Protein AF-A0A3Q3W0D0-F1 (afdb_monomer)

Radius of gyration: 17.66 Å; Cα contacts (8 Å, |Δi|>4): 13; chains: 1; bounding box: 40×31×38 Å

Mean predicted aligned error: 10.68 Å

Foldseek 3Di:
DLVVVVVVVVPVPDDDPVCVVVVVVVNVVVLVVVVVVVQVVVVVVVDPGDDPVVSDCVVVVVLVVVLCVVPVDDDPVSSVVSVVVD

pLDDT: mean 77.93, std 20.46, range [37.0, 96.31]

Sequence (86 aa):
TVMMLQLIMCHSHYKHPFFKASVSSVWLVMATTSIGAIQGKMLARGHKFILMSKFTQDCLLNTFSWVRYRKHVPTPIEFNHAAKQH

Solvent-accessible surface area (backbone atoms only — not comparable to full-atom values): 5338 Å² total; per-residue (Å²): 112,76,71,58,53,56,60,59,52,73,73,62,85,70,92,62,76,72,59,58,56,61,50,50,54,53,50,52,52,52,51,51,54,52,51,51,55,53,47,55,55,42,44,76,72,69,45,91,75,79,72,69,80,73,79,53,65,59,69,59,52,49,51,53,49,56,55,30,69,80,36,82,79,62,53,75,68,55,45,52,54,60,62,68,76,111

Structure (mmCIF, N/CA/C/O backbone):
data_AF-A0A3Q3W0D0-F1
#
_entry.id   AF-A0A3Q3W0D0-F1
#
loop_
_atom_site.group_PDB
_atom_site.id
_atom_site.type_symbol
_atom_site.label_atom_id
_atom_site.label_alt_id
_atom_site.label_comp_id
_atom_site.label_asym_id
_atom_site.label_entity_id
_atom_site.label_seq_id
_atom_site.pdbx_PDB_ins_code
_atom_site.Cartn_x
_atom_site.Cartn_y
_atom_site.Cartn_z
_atom_site.occupancy
_atom_site.B_iso_or_equiv
_atom_site.auth_seq_id
_atom_site.auth_comp_id
_atom_site.auth_asym_id
_atom_site.auth_atom_id
_atom_site.pdbx_PDB_model_num
ATOM 1 N N . THR A 1 1 ? 6.736 5.047 8.328 1.00 42.62 1 THR A N 1
ATOM 2 C CA . THR A 1 1 ? 7.382 4.154 9.319 1.00 42.62 1 THR A CA 1
ATOM 3 C C . THR A 1 1 ? 7.220 2.679 8.968 1.00 42.62 1 THR A C 1
ATOM 5 O O . THR A 1 1 ? 8.234 2.031 8.764 1.00 42.62 1 THR A O 1
ATOM 8 N N . VAL A 1 2 ? 5.999 2.155 8.765 1.00 40.53 2 VAL A N 1
ATOM 9 C CA . VAL A 1 2 ? 5.775 0.739 8.365 1.00 40.53 2 VAL A CA 1
ATOM 10 C C . VAL A 1 2 ? 6.383 0.397 6.990 1.00 40.53 2 VAL A C 1
ATOM 12 O O . VAL A 1 2 ? 7.040 -0.626 6.840 1.00 40.53 2 VAL A O 1
ATOM 15 N N . MET A 1 3 ? 6.272 1.302 6.011 1.00 49.88 3 MET A N 1
ATOM 16 C CA . MET A 1 3 ? 6.855 1.117 4.668 1.00 49.88 3 MET A CA 1
ATOM 17 C C . MET A 1 3 ? 8.392 1.191 4.645 1.00 49.88 3 MET A C 1
ATOM 19 O O . MET A 1 3 ? 9.029 0.586 3.789 1.00 49.88 3 MET A O 1
ATOM 23 N N . MET A 1 4 ? 8.999 1.902 5.602 1.00 38.41 4 MET A N 1
ATOM 24 C CA . MET A 1 4 ? 10.457 2.046 5.691 1.00 38.41 4 MET A CA 1
ATOM 25 C C . MET A 1 4 ? 11.106 0.770 6.252 1.00 38.41 4 MET A C 1
ATOM 27 O O . MET A 1 4 ? 12.187 0.387 5.822 1.00 38.41 4 MET A O 1
ATOM 31 N N . LEU A 1 5 ? 10.402 0.051 7.135 1.00 43.66 5 LEU A N 1
ATOM 32 C CA . LEU 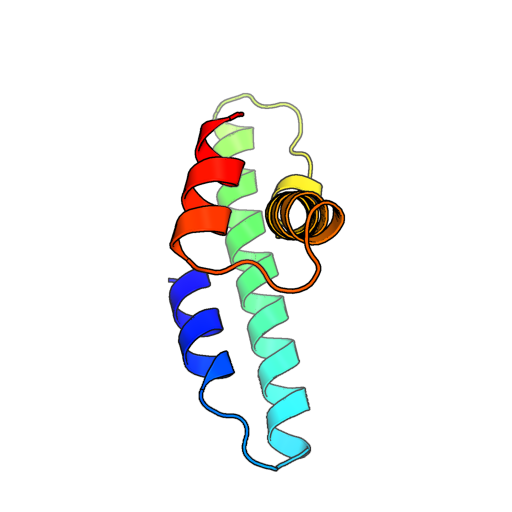A 1 5 ? 10.839 -1.244 7.668 1.00 43.66 5 LEU A CA 1
ATOM 33 C C . LEU A 1 5 ? 10.768 -2.375 6.629 1.00 43.66 5 LEU A C 1
ATOM 35 O O . LEU A 1 5 ? 11.598 -3.281 6.653 1.00 43.66 5 LEU A O 1
ATOM 39 N N . GLN A 1 6 ? 9.818 -2.319 5.690 1.00 51.75 6 GLN A N 1
ATOM 40 C CA . GLN A 1 6 ? 9.681 -3.339 4.644 1.00 51.75 6 GLN A CA 1
ATOM 41 C C . GLN A 1 6 ? 10.833 -3.262 3.621 1.00 51.75 6 GLN A C 1
ATOM 43 O O . GLN A 1 6 ? 11.328 -4.292 3.165 1.00 51.75 6 GLN A O 1
ATOM 48 N N . LEU A 1 7 ? 11.325 -2.048 3.339 1.00 40.09 7 LEU A N 1
ATOM 49 C CA . LEU A 1 7 ? 12.492 -1.794 2.483 1.00 40.09 7 LEU A CA 1
ATOM 50 C C . LEU A 1 7 ? 13.822 -2.212 3.140 1.00 40.09 7 LEU A C 1
ATOM 52 O O . LEU A 1 7 ? 14.679 -2.770 2.460 1.00 40.09 7 LEU A O 1
ATOM 56 N N . ILE A 1 8 ? 13.973 -2.030 4.458 1.00 44.28 8 ILE A N 1
ATOM 57 C CA . ILE A 1 8 ? 15.170 -2.469 5.206 1.00 44.28 8 ILE A CA 1
ATOM 58 C C . ILE A 1 8 ? 15.287 -4.006 5.224 1.00 44.28 8 ILE A C 1
ATOM 60 O O . ILE A 1 8 ? 16.381 -4.557 5.126 1.00 44.28 8 ILE A O 1
ATOM 64 N N . MET A 1 9 ? 14.161 -4.719 5.282 1.00 44.78 9 MET A N 1
ATOM 65 C CA . MET A 1 9 ? 14.141 -6.186 5.339 1.00 44.78 9 MET A CA 1
ATOM 66 C C . MET A 1 9 ? 14.401 -6.867 3.993 1.00 44.78 9 MET A C 1
ATOM 68 O O . MET A 1 9 ? 14.922 -7.980 3.972 1.00 44.78 9 MET A O 1
ATOM 72 N N . CYS A 1 10 ? 14.103 -6.208 2.868 1.00 41.97 10 CYS A N 1
ATOM 73 C CA . CYS A 1 10 ? 14.408 -6.758 1.544 1.00 41.97 10 CYS A CA 1
ATOM 74 C C . CYS A 1 10 ? 15.926 -6.864 1.291 1.00 41.97 10 CYS A C 1
ATOM 76 O O . CYS A 1 10 ? 16.355 -7.645 0.446 1.00 41.97 10 CYS A O 1
ATOM 78 N N . HIS A 1 11 ? 16.739 -6.125 2.055 1.00 38.16 11 HIS A N 1
ATOM 79 C CA . HIS A 1 11 ? 18.198 -6.147 1.950 1.00 38.16 11 HIS A CA 1
ATOM 80 C C . HIS A 1 11 ? 18.875 -7.176 2.876 1.00 38.16 11 HIS A C 1
ATOM 82 O O . HIS A 1 11 ? 20.053 -7.481 2.690 1.00 38.16 11 HIS A O 1
ATOM 88 N N . SER A 1 12 ? 18.143 -7.744 3.843 1.00 37.00 12 SER A N 1
ATOM 89 C CA . SER A 1 12 ? 18.683 -8.647 4.871 1.00 37.00 12 SER A CA 1
ATOM 90 C C . SER A 1 12 ? 18.282 -10.100 4.605 1.00 37.00 12 SER A C 1
ATOM 92 O O . SER A 1 12 ? 17.645 -10.786 5.403 1.00 37.00 12 SER A O 1
ATOM 94 N N . HIS A 1 13 ? 18.629 -10.575 3.412 1.00 43.91 13 HIS A N 1
ATOM 95 C CA . HIS A 1 13 ? 18.363 -11.934 2.955 1.00 43.91 13 HIS A CA 1
ATOM 96 C C . HIS A 1 13 ? 19.454 -12.902 3.449 1.00 43.91 13 HIS A C 1
ATOM 98 O O . HIS A 1 13 ? 20.141 -13.522 2.647 1.00 43.91 13 HIS A O 1
ATOM 104 N N . TYR A 1 14 ? 19.650 -13.045 4.766 1.00 41.94 14 TYR A N 1
ATOM 105 C CA . TYR A 1 14 ? 20.578 -14.048 5.305 1.00 41.94 14 TYR A CA 1
ATOM 106 C C . TYR A 1 14 ? 19.987 -14.844 6.478 1.00 41.94 14 TYR A C 1
ATOM 108 O O . TYR A 1 14 ? 19.928 -14.399 7.616 1.00 41.94 14 TYR A O 1
ATOM 116 N N . LYS A 1 15 ? 19.566 -16.068 6.123 1.00 46.34 15 LYS A N 1
ATOM 117 C CA . LYS A 1 15 ? 19.751 -17.330 6.859 1.00 46.34 15 LYS A CA 1
ATOM 118 C C . LYS A 1 15 ? 19.498 -17.285 8.378 1.00 46.34 15 LYS A C 1
ATOM 120 O O . LYS A 1 15 ? 20.463 -17.173 9.100 1.00 46.34 15 LYS A O 1
ATOM 125 N N . HIS A 1 16 ? 18.267 -17.485 8.867 1.00 43.53 16 HIS A N 1
ATOM 126 C CA . HIS A 1 16 ? 17.982 -18.305 10.071 1.00 43.53 16 HIS A CA 1
ATOM 127 C C . HIS A 1 16 ? 16.455 -18.489 10.277 1.00 43.53 16 HIS A C 1
ATOM 129 O O . HIS A 1 16 ? 15.705 -17.512 10.231 1.00 43.53 16 HIS A O 1
ATOM 135 N N . PRO A 1 17 ? 15.959 -19.719 10.527 1.00 51.72 17 PRO A N 1
ATOM 136 C CA . PRO A 1 17 ? 14.521 -20.012 10.624 1.00 51.72 17 PRO A CA 1
ATOM 137 C C . PRO A 1 17 ? 13.848 -19.453 11.891 1.00 51.72 17 PRO A C 1
ATOM 139 O O . PRO A 1 17 ? 12.668 -19.112 11.851 1.00 51.72 17 PRO A O 1
ATOM 142 N N . PHE A 1 18 ? 14.593 -19.277 12.986 1.00 46.94 18 PHE A N 1
ATOM 143 C CA . PHE A 1 18 ? 14.067 -18.758 14.259 1.00 46.94 18 PHE A CA 1
ATOM 144 C C . PHE A 1 18 ? 13.659 -17.275 14.172 1.00 46.94 18 PHE A C 1
ATOM 146 O O . PHE A 1 18 ? 12.654 -16.849 14.741 1.00 46.94 18 PHE A O 1
ATOM 153 N N . PHE A 1 19 ? 14.398 -16.491 13.382 1.00 47.47 19 PHE A N 1
ATOM 154 C CA . PHE A 1 19 ? 14.122 -15.069 13.166 1.00 47.47 19 PHE A CA 1
ATOM 155 C C . PHE A 1 19 ? 12.838 -14.855 12.348 1.00 47.47 19 PHE A C 1
ATOM 157 O O . PHE A 1 19 ? 12.095 -13.906 12.573 1.00 47.47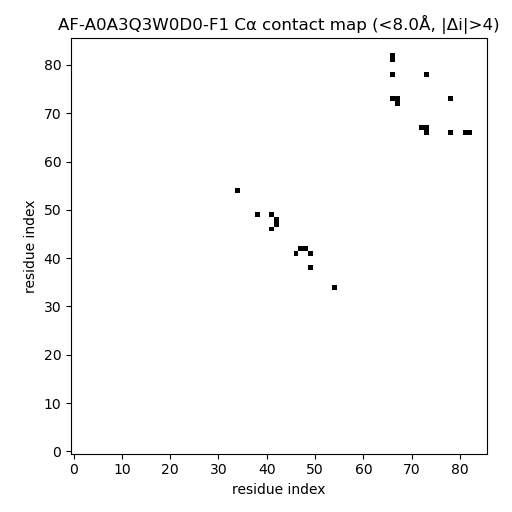 19 PHE A O 1
ATOM 164 N N . LYS A 1 20 ? 12.512 -15.787 11.444 1.00 49.50 20 LYS A N 1
ATOM 165 C CA . LYS A 1 20 ? 11.352 -15.698 10.541 1.00 49.50 20 LYS A CA 1
ATOM 166 C C . LYS A 1 20 ? 10.004 -15.759 11.282 1.00 49.50 20 LYS A C 1
ATOM 168 O O . LYS A 1 20 ? 9.054 -15.082 10.886 1.00 49.50 20 LYS A O 1
ATOM 173 N N . ALA A 1 21 ? 9.931 -16.536 12.366 1.00 53.38 21 ALA A N 1
ATOM 174 C CA . ALA A 1 21 ? 8.720 -16.699 13.174 1.00 53.38 21 ALA A CA 1
ATOM 175 C C . ALA A 1 21 ? 8.483 -15.514 14.128 1.00 53.38 21 ALA A C 1
ATOM 177 O O . ALA A 1 21 ? 7.385 -14.962 14.152 1.00 53.38 21 ALA A O 1
ATOM 178 N N . SER A 1 22 ? 9.525 -15.079 14.848 1.00 53.34 22 SER A N 1
ATOM 179 C CA . SER A 1 22 ? 9.460 -13.926 15.766 1.00 53.34 22 SER A CA 1
ATOM 180 C C . SER A 1 22 ? 9.133 -12.622 15.030 1.00 53.34 22 SER A C 1
ATOM 182 O O . SER A 1 22 ? 8.319 -11.817 15.471 1.00 53.34 22 SER A O 1
ATOM 184 N N . VAL A 1 23 ? 9.697 -12.444 13.837 1.00 59.78 23 VAL A N 1
ATOM 185 C CA . VAL A 1 23 ? 9.423 -11.266 13.017 1.00 59.78 23 VAL A CA 1
ATOM 186 C C . VAL A 1 23 ? 7.973 -11.258 12.514 1.00 59.78 23 VAL A C 1
ATOM 188 O O . VAL A 1 23 ? 7.337 -10.208 12.534 1.00 59.78 23 VAL A O 1
ATOM 191 N N . SER A 1 24 ? 7.403 -12.409 12.135 1.00 68.44 24 SER A N 1
ATOM 192 C CA . SER A 1 24 ? 6.022 -12.484 11.618 1.00 68.44 24 SER A CA 1
ATOM 193 C C . SER A 1 24 ? 4.963 -12.032 12.629 1.00 68.44 24 SER A C 1
ATOM 195 O O . SER A 1 24 ? 4.022 -11.332 12.253 1.00 68.44 24 SER A O 1
ATOM 197 N N . SER A 1 25 ? 5.115 -12.378 13.911 1.00 75.12 25 SER A N 1
ATOM 198 C CA . SER A 1 25 ? 4.180 -11.938 14.954 1.00 75.12 25 SER A CA 1
ATOM 199 C C . SER A 1 25 ? 4.294 -10.435 15.230 1.00 75.12 25 SER A C 1
ATOM 201 O O . SER A 1 25 ? 3.271 -9.765 15.370 1.00 75.12 25 SER A O 1
ATOM 203 N N . VAL A 1 26 ? 5.509 -9.874 15.211 1.00 85.06 26 VAL A N 1
ATOM 204 C CA . VAL A 1 26 ? 5.734 -8.423 15.344 1.0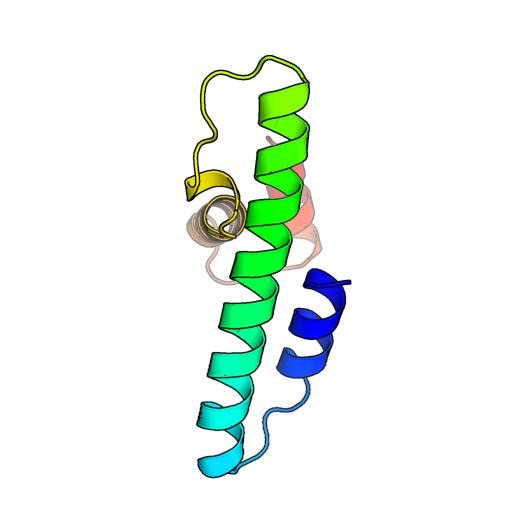0 85.06 26 VAL A CA 1
ATOM 205 C C . VAL A 1 26 ? 5.061 -7.650 14.205 1.00 85.06 26 VAL A C 1
ATOM 207 O O . VAL A 1 26 ? 4.366 -6.663 14.456 1.00 85.06 26 VAL A O 1
ATOM 210 N N . TRP A 1 27 ? 5.190 -8.119 12.960 1.00 81.56 27 TRP A N 1
ATOM 211 C CA . TRP A 1 27 ? 4.517 -7.504 11.810 1.00 81.56 27 TRP A CA 1
ATOM 212 C C . TRP A 1 27 ? 3.000 -7.544 11.926 1.00 81.56 27 TRP A C 1
ATOM 214 O O . TRP A 1 27 ? 2.344 -6.545 11.632 1.00 81.56 27 TRP A O 1
ATOM 224 N N . LEU A 1 28 ? 2.443 -8.671 12.371 1.00 86.19 28 LEU A N 1
ATOM 225 C CA . LEU A 1 28 ? 1.002 -8.819 12.537 1.00 86.19 28 LEU A CA 1
ATOM 226 C C . LEU A 1 28 ? 0.460 -7.843 13.587 1.00 86.19 28 LEU A C 1
ATOM 228 O O . LEU A 1 28 ? -0.538 -7.164 13.340 1.00 86.19 28 LEU A O 1
ATOM 232 N N . VAL A 1 29 ? 1.142 -7.723 14.729 1.00 90.62 29 VAL A N 1
ATOM 233 C CA . VAL A 1 29 ? 0.771 -6.775 15.788 1.00 9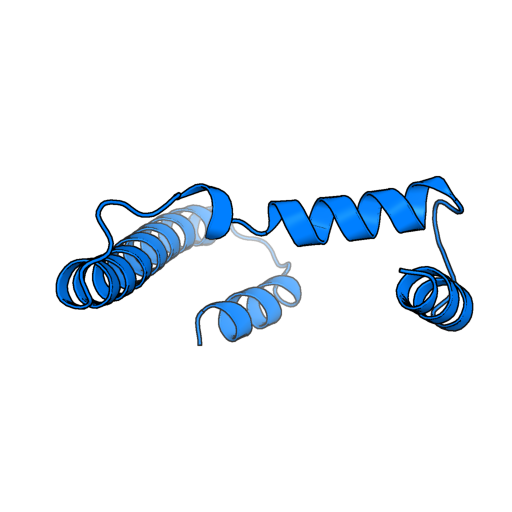0.62 29 VAL A CA 1
ATOM 234 C C . VAL A 1 29 ? 0.863 -5.338 15.278 1.00 90.62 29 VAL A C 1
ATOM 236 O O . VAL A 1 29 ? -0.079 -4.562 15.446 1.00 90.62 29 VAL A O 1
ATOM 239 N N . MET A 1 30 ? 1.948 -4.975 14.591 1.00 90.44 30 MET A N 1
ATOM 240 C CA . MET A 1 30 ? 2.106 -3.638 14.012 1.00 90.44 30 MET A CA 1
ATOM 241 C C . MET A 1 30 ? 1.043 -3.309 12.959 1.00 90.44 30 MET A C 1
ATOM 243 O O . MET A 1 30 ? 0.495 -2.206 12.965 1.00 90.44 30 MET A O 1
ATOM 247 N N . ALA A 1 31 ? 0.746 -4.241 12.053 1.00 88.19 31 ALA A N 1
ATOM 248 C CA . ALA A 1 31 ? -0.265 -4.048 11.020 1.00 88.19 31 ALA A CA 1
ATOM 249 C C . ALA A 1 31 ? -1.649 -3.863 11.652 1.00 88.19 31 ALA A C 1
ATOM 251 O O . ALA A 1 31 ? -2.343 -2.894 11.347 1.00 88.19 31 ALA A O 1
ATOM 252 N N . THR A 1 32 ? -2.007 -4.734 12.596 1.00 91.00 32 THR A N 1
ATOM 253 C CA . THR A 1 32 ? -3.308 -4.707 13.276 1.00 91.00 32 THR A CA 1
ATOM 254 C C . THR A 1 32 ? -3.497 -3.422 14.079 1.00 91.00 32 THR A C 1
ATOM 256 O O . THR A 1 32 ? -4.520 -2.752 13.946 1.00 91.00 32 THR A O 1
ATOM 259 N N . THR A 1 33 ? -2.493 -3.024 14.866 1.00 94.62 33 THR A N 1
ATOM 260 C CA . THR A 1 33 ? -2.544 -1.785 15.664 1.00 94.62 33 THR A CA 1
ATOM 261 C C . THR A 1 33 ? -2.615 -0.537 14.784 1.00 94.62 33 THR A C 1
ATOM 263 O O . THR A 1 33 ? -3.419 0.358 15.047 1.00 94.62 33 THR A O 1
ATOM 266 N N . SER A 1 34 ? -1.837 -0.489 13.699 1.00 93.31 34 SER A N 1
ATOM 267 C CA . SER A 1 34 ? -1.828 0.651 12.774 1.00 93.31 34 SER A CA 1
ATOM 268 C C . SER A 1 34 ? -3.152 0.789 12.021 1.00 93.31 34 SER A C 1
ATOM 270 O O . SER A 1 34 ? -3.698 1.890 11.930 1.00 93.31 34 SER A O 1
ATOM 272 N N . ILE A 1 35 ? -3.692 -0.320 11.507 1.00 92.81 35 ILE A N 1
ATOM 273 C CA . ILE A 1 35 ? -4.977 -0.328 10.803 1.00 92.81 35 ILE A CA 1
ATOM 274 C C . ILE A 1 35 ? -6.109 0.048 11.763 1.00 92.81 35 ILE A C 1
ATOM 276 O O . ILE A 1 35 ? -6.915 0.912 11.426 1.00 92.81 35 ILE A O 1
ATOM 280 N N . GLY A 1 36 ? -6.129 -0.510 12.977 1.00 93.50 36 GLY A N 1
ATOM 281 C CA . GLY A 1 36 ? -7.121 -0.165 13.998 1.00 93.50 36 GLY A CA 1
ATOM 282 C C . GLY A 1 36 ? -7.107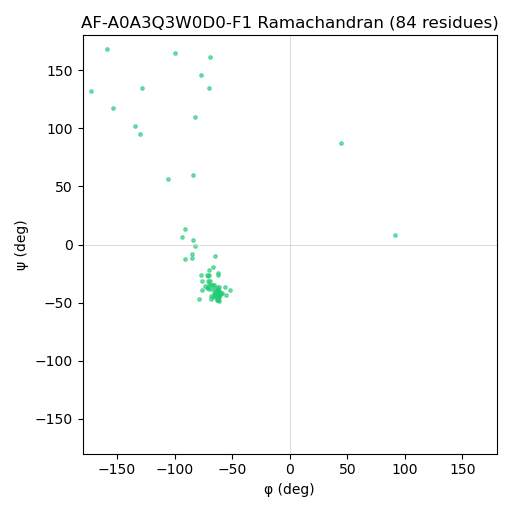 1.324 14.359 1.00 93.50 36 GLY A C 1
ATOM 283 O O . GLY A 1 36 ? -8.160 1.958 14.430 1.00 93.50 36 GLY A O 1
ATOM 284 N N . ALA A 1 37 ? -5.919 1.923 14.494 1.00 95.12 37 ALA A N 1
ATOM 285 C CA . ALA A 1 37 ? -5.780 3.354 14.762 1.00 95.12 37 ALA A CA 1
ATOM 286 C C . ALA A 1 37 ? -6.308 4.231 13.611 1.00 95.12 37 ALA A C 1
ATOM 288 O O . ALA A 1 37 ? -6.954 5.255 13.850 1.00 95.12 37 ALA A O 1
ATOM 289 N N . ILE A 1 38 ? -6.056 3.845 12.356 1.00 94.19 38 ILE A N 1
ATOM 290 C CA . ILE A 1 38 ? -6.615 4.532 11.181 1.00 94.19 38 ILE A CA 1
ATOM 291 C C . ILE A 1 38 ? -8.133 4.358 11.150 1.00 94.19 38 ILE A C 1
ATOM 293 O O . ILE A 1 38 ? -8.858 5.323 10.898 1.00 94.19 38 ILE A O 1
ATOM 297 N N . GLN A 1 39 ? -8.616 3.154 11.457 1.00 94.31 39 GLN A N 1
ATOM 298 C CA . GLN A 1 39 ? -10.033 2.849 11.443 1.00 94.31 39 GLN A CA 1
ATOM 299 C C . GLN A 1 39 ? -10.810 3.691 12.447 1.00 94.31 39 GLN A C 1
ATOM 301 O O . GLN A 1 39 ? -11.785 4.334 12.063 1.00 94.31 39 GLN A O 1
ATOM 306 N N . GLY A 1 40 ? -10.326 3.788 13.687 1.00 94.19 40 GLY A N 1
ATOM 307 C CA . GLY A 1 40 ? -10.929 4.654 14.699 1.00 94.19 40 GLY A CA 1
ATOM 308 C C . GLY A 1 40 ? -11.029 6.113 14.242 1.00 94.19 40 GLY A C 1
ATOM 309 O O . GLY A 1 40 ? -12.083 6.731 14.374 1.00 94.19 40 GLY A O 1
ATOM 310 N N . LYS A 1 41 ? -9.973 6.652 13.612 1.00 96.19 41 LYS A N 1
ATOM 311 C CA . LYS A 1 41 ? -9.968 8.034 13.097 1.00 96.19 41 LYS A CA 1
ATOM 312 C C . LYS A 1 41 ? -10.975 8.259 11.969 1.00 96.19 41 LYS A C 1
ATOM 314 O O . LYS A 1 41 ? -11.576 9.324 11.903 1.00 96.19 41 LYS A O 1
ATOM 319 N N . MET A 1 42 ? -11.143 7.294 11.070 1.00 93.56 42 MET A N 1
ATOM 320 C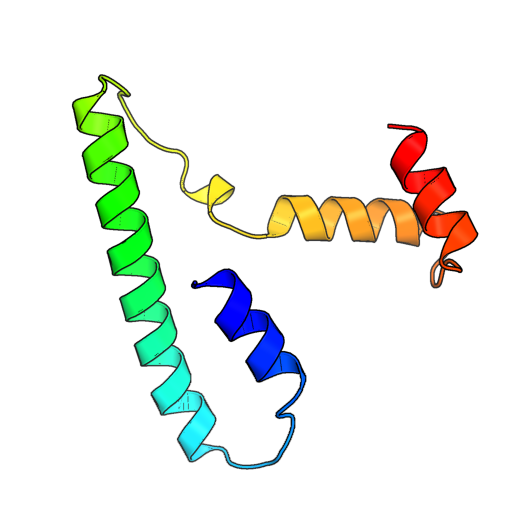 CA . MET A 1 42 ? -12.074 7.425 9.946 1.00 93.56 42 MET A CA 1
ATOM 321 C C . MET A 1 42 ? -13.529 7.250 10.393 1.00 93.56 42 MET A C 1
ATOM 323 O O . MET A 1 42 ? -14.391 8.011 9.960 1.00 93.56 42 MET A O 1
ATOM 327 N N . LEU A 1 43 ? -13.806 6.327 11.316 1.00 93.81 43 LEU A N 1
ATOM 328 C CA . LEU A 1 43 ? -15.139 6.196 11.911 1.00 93.81 43 LEU A CA 1
ATOM 329 C C . LEU A 1 43 ? -15.533 7.472 12.675 1.00 93.81 43 LEU A C 1
ATOM 331 O O . LEU A 1 43 ? -16.637 7.975 12.496 1.00 93.81 43 LEU A O 1
ATOM 335 N N . ALA A 1 44 ? -14.603 8.066 13.434 1.00 96.31 44 ALA A N 1
ATOM 336 C CA . ALA A 1 44 ? -14.824 9.342 14.122 1.00 96.31 44 ALA A CA 1
ATOM 337 C C . ALA A 1 44 ? -15.098 10.521 13.165 1.00 96.31 44 ALA A C 1
ATOM 339 O O . ALA A 1 44 ? -15.742 11.492 13.551 1.00 96.31 44 ALA A O 1
ATOM 340 N N . ARG A 1 45 ? -14.642 10.439 11.908 1.00 96.19 45 ARG A N 1
ATOM 341 C CA . ARG A 1 45 ? -14.929 11.420 10.844 1.00 96.19 45 ARG A CA 1
ATOM 342 C C . ARG A 1 45 ? -16.271 11.182 10.135 1.00 96.19 45 ARG A C 1
ATOM 344 O O . ARG A 1 45 ? -16.575 11.889 9.181 1.00 96.19 45 ARG A O 1
ATOM 351 N N . GLY A 1 46 ? -17.063 10.200 10.572 1.00 96.06 46 GLY A N 1
ATOM 352 C CA . GLY A 1 46 ? -18.389 9.906 10.021 1.00 96.06 46 GLY A CA 1
ATOM 353 C C . GLY A 1 46 ? -18.407 8.879 8.883 1.00 96.06 46 GLY A C 1
ATOM 354 O O . GLY A 1 46 ? -19.453 8.671 8.267 1.00 96.06 46 GLY A O 1
ATOM 355 N N . HIS A 1 47 ? -17.288 8.207 8.588 1.00 95.38 47 HIS A N 1
ATOM 356 C CA . HIS A 1 47 ? -17.300 7.085 7.646 1.00 95.38 47 HIS A CA 1
ATOM 357 C C . HIS A 1 47 ? -18.029 5.879 8.263 1.00 95.38 47 HIS A C 1
ATOM 359 O O . HIS A 1 47 ? -17.772 5.518 9.406 1.00 95.38 47 HIS A O 1
ATOM 365 N N . LYS A 1 48 ? -18.921 5.228 7.502 1.00 94.00 48 LYS A N 1
ATOM 366 C CA . LYS A 1 48 ? -19.724 4.086 7.992 1.00 94.00 48 LYS A CA 1
ATOM 367 C C . LYS A 1 48 ? -18.918 2.795 8.145 1.00 94.00 48 LYS A C 1
ATOM 369 O O . LYS A 1 48 ? -19.179 2.000 9.037 1.00 94.00 48 LYS A O 1
ATOM 374 N N . PHE A 1 49 ? -17.969 2.570 7.245 1.00 91.31 49 PHE A N 1
ATOM 375 C CA . PHE A 1 49 ? -17.090 1.406 7.235 1.00 91.31 49 PHE A CA 1
ATOM 376 C C . PHE A 1 49 ? -15.836 1.724 6.420 1.00 91.31 49 PHE A C 1
ATOM 378 O O . PHE A 1 49 ? -15.779 2.728 5.706 1.00 91.31 49 PHE A O 1
ATOM 385 N N . ILE A 1 50 ? -14.832 0.858 6.524 1.00 89.69 50 ILE A N 1
ATOM 386 C CA . ILE A 1 50 ? -13.572 0.981 5.794 1.00 89.69 50 ILE A CA 1
ATOM 387 C C . ILE A 1 50 ? -13.300 -0.331 5.090 1.00 89.69 50 ILE A C 1
ATOM 389 O O . ILE A 1 50 ? -13.437 -1.407 5.669 1.00 89.69 50 ILE A O 1
ATOM 393 N N . LEU A 1 51 ? -12.900 -0.233 3.829 1.00 90.69 51 LEU A N 1
ATOM 394 C CA . LEU A 1 51 ? -12.572 -1.399 3.038 1.00 90.69 51 LEU A CA 1
ATOM 395 C C . LEU A 1 51 ? -11.142 -1.854 3.340 1.00 90.69 51 LEU A C 1
ATOM 397 O O . LEU A 1 51 ? -10.171 -1.210 2.942 1.00 90.69 51 LEU A O 1
ATOM 401 N N . MET A 1 52 ? -11.022 -2.999 4.006 1.00 87.31 52 MET A N 1
ATOM 402 C CA . MET A 1 52 ? -9.731 -3.548 4.427 1.00 87.31 52 MET A CA 1
ATOM 403 C C . MET A 1 52 ? -8.796 -3.884 3.258 1.00 87.31 52 MET A C 1
ATOM 405 O O . MET A 1 52 ? -7.579 -3.795 3.407 1.00 87.31 52 MET A O 1
ATOM 409 N N . SER A 1 53 ? -9.342 -4.180 2.073 1.00 87.31 53 SER A N 1
ATOM 410 C CA . SER A 1 53 ? -8.548 -4.455 0.865 1.00 87.31 53 SER A CA 1
ATOM 411 C C . SER A 1 53 ? -7.739 -3.254 0.364 1.00 87.31 53 SER A C 1
ATOM 413 O O . SER A 1 53 ? -6.897 -3.407 -0.510 1.00 87.31 53 SER A O 1
ATOM 415 N N . LYS A 1 54 ? -7.954 -2.049 0.908 1.00 87.38 54 LYS A N 1
ATOM 416 C CA . LYS A 1 54 ? -7.132 -0.870 0.597 1.00 87.38 54 LYS A CA 1
ATOM 417 C C . LYS A 1 54 ? -5.862 -0.765 1.444 1.00 87.38 54 LYS A C 1
ATOM 419 O O . LYS A 1 54 ? -5.024 0.079 1.149 1.00 87.38 54 LYS A O 1
ATOM 424 N N . PHE A 1 55 ? -5.698 -1.615 2.459 1.00 88.44 55 PHE A N 1
ATOM 425 C CA . PHE A 1 55 ? -4.477 -1.684 3.268 1.00 88.44 55 PHE A CA 1
ATOM 426 C C . PHE A 1 55 ? -3.469 -2.727 2.759 1.00 88.44 55 PHE A C 1
ATOM 428 O O . PHE A 1 55 ? -2.455 -2.968 3.412 1.00 88.44 55 PHE A O 1
ATOM 435 N N . THR A 1 56 ? -3.725 -3.339 1.601 1.00 89.25 56 THR A N 1
ATOM 436 C CA . THR A 1 56 ? -2.799 -4.259 0.930 1.00 89.25 56 THR A CA 1
ATOM 437 C C . THR A 1 56 ? -2.045 -3.551 -0.198 1.00 89.25 56 THR A C 1
ATOM 439 O O . THR A 1 56 ? -2.410 -2.462 -0.645 1.00 89.25 56 THR A O 1
ATOM 442 N N . GLN A 1 57 ? -0.963 -4.170 -0.672 1.00 88.75 57 GLN A N 1
ATOM 443 C CA . GLN A 1 57 ? -0.167 -3.656 -1.794 1.00 88.75 57 GLN A CA 1
ATOM 444 C C . GLN A 1 57 ? -0.643 -4.201 -3.150 1.00 88.75 57 GLN A C 1
ATOM 446 O O . GLN A 1 57 ? 0.047 -4.033 -4.155 1.00 88.75 57 GLN A O 1
ATOM 451 N N . ASP A 1 58 ? -1.826 -4.819 -3.202 1.00 87.75 58 ASP A N 1
ATOM 452 C CA . ASP A 1 58 ? -2.319 -5.513 -4.397 1.00 87.75 58 ASP A CA 1
ATOM 453 C C . ASP A 1 58 ? -2.473 -4.561 -5.584 1.00 87.75 58 ASP A C 1
ATOM 455 O O . ASP A 1 58 ? -2.123 -4.909 -6.707 1.00 87.75 58 ASP A O 1
ATOM 459 N N . CYS A 1 59 ? -2.898 -3.317 -5.343 1.00 86.19 59 CYS A N 1
ATOM 460 C CA . CYS A 1 59 ? -2.972 -2.299 -6.392 1.00 86.19 59 CYS A CA 1
ATOM 461 C C . CYS A 1 59 ? -1.603 -2.033 -7.037 1.00 86.19 59 CYS A C 1
ATOM 463 O O . CYS A 1 59 ? -1.515 -1.931 -8.256 1.00 86.19 59 CYS A O 1
ATOM 465 N N . LEU A 1 60 ? -0.532 -1.951 -6.240 1.00 87.88 60 LEU A N 1
ATOM 466 C CA . LEU A 1 60 ? 0.820 -1.716 -6.757 1.00 87.88 60 LEU A CA 1
ATOM 467 C C . LEU A 1 60 ? 1.318 -2.926 -7.543 1.00 87.88 60 LEU A C 1
ATOM 469 O O . LEU A 1 60 ? 1.856 -2.771 -8.638 1.00 87.88 60 LEU A O 1
ATOM 473 N N . LEU A 1 61 ? 1.109 -4.129 -7.006 1.00 90.25 61 LEU A N 1
ATOM 474 C CA . LEU A 1 61 ? 1.475 -5.375 -7.676 1.00 90.25 61 LEU A CA 1
ATOM 475 C C . LEU A 1 61 ? 0.743 -5.524 -9.008 1.00 90.25 61 LEU A C 1
ATOM 477 O O . LEU A 1 61 ? 1.369 -5.870 -10.005 1.00 90.25 61 LEU A O 1
ATOM 481 N N . ASN A 1 62 ? -0.543 -5.186 -9.054 1.00 90.25 62 ASN A N 1
ATOM 482 C CA . ASN A 1 62 ? -1.330 -5.204 -10.281 1.00 90.25 62 ASN A CA 1
ATOM 483 C C . ASN A 1 62 ? -0.800 -4.198 -11.311 1.00 90.25 62 ASN A C 1
ATOM 485 O O . ASN A 1 62 ? -0.669 -4.554 -12.481 1.00 90.25 62 ASN A O 1
ATOM 489 N N . THR A 1 63 ? -0.409 -2.989 -10.894 1.00 89.12 63 THR A N 1
ATOM 490 C CA . THR A 1 63 ? 0.236 -2.013 -11.787 1.00 89.12 63 THR A CA 1
ATOM 491 C C . THR A 1 63 ? 1.560 -2.542 -12.337 1.00 89.12 63 THR A C 1
ATOM 493 O O . THR A 1 63 ? 1.804 -2.472 -13.541 1.00 89.12 63 THR A O 1
ATOM 496 N N . PHE A 1 64 ? 2.413 -3.131 -11.493 1.00 91.00 64 PHE A N 1
ATOM 497 C CA . PHE A 1 64 ? 3.662 -3.739 -11.955 1.00 91.00 64 PHE A CA 1
ATOM 498 C C . PHE A 1 64 ? 3.417 -4.904 -12.915 1.00 91.00 64 PHE A C 1
ATOM 500 O O . PHE A 1 64 ? 4.099 -4.999 -13.935 1.00 91.00 64 PHE A O 1
ATOM 507 N N . SER A 1 65 ? 2.439 -5.762 -12.622 1.00 91.75 65 SER A N 1
ATOM 508 C CA . SER A 1 65 ? 2.030 -6.866 -13.492 1.00 91.75 65 SER A CA 1
ATOM 509 C C . SER A 1 65 ? 1.551 -6.359 -14.846 1.00 91.75 65 SER A C 1
ATOM 511 O O . SER A 1 65 ? 1.926 -6.919 -15.868 1.00 91.75 65 SER A O 1
ATOM 513 N N . TRP A 1 66 ? 0.795 -5.263 -14.878 1.00 91.81 66 TRP A N 1
ATOM 514 C CA . TRP A 1 66 ? 0.336 -4.654 -16.121 1.00 91.81 66 TRP A CA 1
ATOM 515 C C . TRP A 1 66 ? 1.489 -4.097 -16.970 1.00 91.81 66 TRP A C 1
ATOM 517 O O . TRP A 1 66 ? 1.540 -4.333 -18.177 1.00 91.81 66 TRP A O 1
ATOM 527 N N . VAL A 1 67 ? 2.472 -3.429 -16.355 1.00 91.75 67 VAL A N 1
ATOM 528 C CA . VAL A 1 67 ? 3.666 -2.978 -17.091 1.00 91.75 67 VAL A CA 1
ATOM 529 C C . VAL A 1 67 ? 4.467 -4.182 -17.604 1.00 91.75 67 VAL A C 1
ATOM 531 O O . VAL A 1 67 ? 4.892 -4.201 -18.760 1.00 91.75 67 VAL A O 1
ATOM 534 N N . ARG A 1 68 ? 4.628 -5.218 -16.771 1.00 92.56 68 ARG A N 1
ATOM 535 C CA . ARG A 1 68 ? 5.352 -6.445 -17.135 1.00 92.56 68 ARG A CA 1
ATOM 536 C C . ARG A 1 68 ? 4.619 -7.311 -18.158 1.00 92.56 68 ARG A C 1
ATOM 538 O O . ARG A 1 68 ? 5.271 -8.069 -18.868 1.00 92.56 68 ARG A O 1
ATOM 545 N N . TYR A 1 69 ? 3.301 -7.168 -18.279 1.00 92.69 69 TYR A N 1
ATOM 546 C CA . TYR A 1 69 ? 2.508 -7.831 -19.312 1.00 92.69 69 TYR A CA 1
ATOM 547 C C . TYR A 1 69 ? 2.934 -7.382 -20.715 1.00 92.69 69 TYR A C 1
ATOM 549 O O . TYR A 1 69 ? 3.032 -8.199 -21.623 1.00 92.69 69 TYR A O 1
ATOM 557 N N . ARG A 1 70 ? 3.254 -6.091 -20.885 1.00 87.75 70 ARG A N 1
ATOM 558 C CA . ARG A 1 70 ? 3.763 -5.548 -22.156 1.00 87.75 70 ARG A CA 1
ATOM 559 C C . ARG A 1 70 ? 5.199 -5.990 -22.442 1.00 87.75 70 ARG A C 1
ATOM 561 O O . ARG A 1 70 ? 5.554 -6.226 -23.593 1.00 87.75 70 ARG A O 1
ATOM 568 N N . LYS A 1 71 ? 6.033 -6.074 -21.402 1.00 90.50 71 LYS A N 1
ATOM 569 C CA . LYS A 1 71 ? 7.426 -6.529 -21.486 1.00 90.50 71 LYS A CA 1
ATOM 570 C C . LYS A 1 71 ? 7.862 -7.120 -20.150 1.00 90.50 71 LYS A C 1
ATOM 572 O O . LYS A 1 71 ? 7.944 -6.391 -19.169 1.00 90.50 71 LYS A O 1
ATOM 577 N N . HIS A 1 72 ? 8.211 -8.408 -20.131 1.00 91.31 72 HIS A N 1
ATOM 578 C CA . HIS A 1 72 ? 8.510 -9.158 -18.900 1.00 91.31 72 HIS A CA 1
ATOM 579 C C . HIS A 1 72 ? 9.557 -8.477 -17.995 1.00 91.31 72 HIS A C 1
ATOM 581 O O . HIS A 1 72 ? 9.397 -8.443 -16.774 1.00 91.31 72 HIS A O 1
ATOM 587 N N . VAL A 1 73 ? 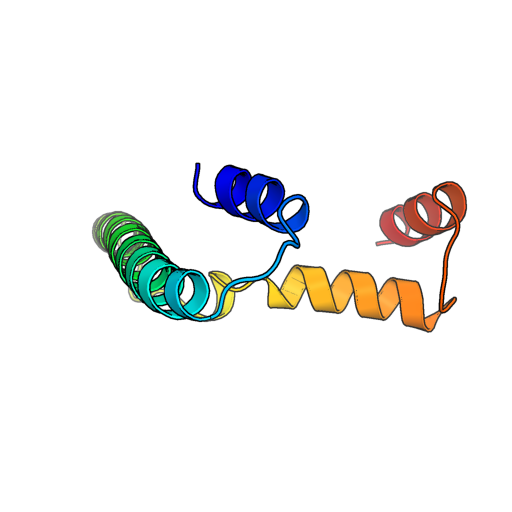10.599 -7.883 -18.591 1.00 94.19 73 VAL A N 1
ATOM 588 C CA . VAL A 1 73 ? 11.604 -7.069 -17.889 1.00 94.19 73 VAL A CA 1
ATOM 589 C C . VAL A 1 73 ? 11.773 -5.734 -18.625 1.00 94.19 73 VAL A C 1
ATOM 591 O O . VAL A 1 73 ? 12.512 -5.669 -19.611 1.00 94.19 73 VAL A O 1
ATOM 594 N N . PRO A 1 74 ? 11.066 -4.671 -18.206 1.00 91.88 74 PRO A N 1
ATOM 595 C CA . PRO A 1 74 ? 11.234 -3.348 -18.786 1.00 91.88 74 PRO A CA 1
ATOM 596 C C . PRO A 1 74 ? 12.511 -2.686 -18.257 1.00 91.88 74 PRO A C 1
ATOM 598 O O . PRO A 1 74 ? 12.879 -2.839 -17.092 1.00 91.88 74 PRO A O 1
ATOM 601 N N . THR A 1 75 ? 13.171 -1.904 -19.104 1.00 95.69 75 THR A N 1
ATOM 602 C CA . THR A 1 75 ? 14.210 -0.962 -18.669 1.00 95.69 75 THR A CA 1
ATOM 603 C C . THR A 1 75 ? 13.580 0.189 -17.868 1.00 95.69 75 THR A C 1
ATOM 605 O O . THR A 1 75 ? 12.378 0.440 -17.992 1.00 95.69 75 THR A O 1
ATOM 608 N N . PRO A 1 76 ? 14.356 0.948 -17.071 1.00 92.62 76 PRO A N 1
ATOM 609 C CA . PRO A 1 76 ? 13.813 2.068 -16.298 1.00 92.62 76 PRO A CA 1
ATOM 610 C C . PRO A 1 76 ? 13.093 3.126 -17.150 1.00 92.62 76 PRO A C 1
ATOM 612 O O . PRO A 1 76 ? 12.070 3.666 -16.730 1.00 92.62 76 PRO A O 1
ATOM 615 N N . ILE A 1 77 ? 13.595 3.397 -18.361 1.00 94.12 77 ILE A N 1
ATOM 616 C CA . ILE A 1 77 ? 12.986 4.353 -19.298 1.00 94.12 77 ILE A CA 1
ATOM 617 C C . ILE A 1 77 ? 11.647 3.815 -19.813 1.00 94.12 77 ILE A C 1
ATOM 619 O O . ILE A 1 77 ? 10.648 4.531 -19.783 1.00 94.12 77 ILE A O 1
ATOM 623 N N . GLU A 1 78 ? 11.601 2.545 -20.223 1.00 91.25 78 GLU A N 1
ATOM 624 C CA . GLU A 1 78 ? 10.372 1.894 -20.695 1.00 91.25 78 GLU A CA 1
ATOM 625 C C . GLU A 1 78 ? 9.315 1.801 -19.592 1.00 91.25 78 GLU A C 1
ATOM 627 O O . GLU A 1 78 ? 8.138 2.043 -19.849 1.00 91.25 78 GLU A O 1
ATOM 632 N N . PHE A 1 79 ? 9.730 1.504 -18.357 1.00 92.38 79 PHE A N 1
ATOM 633 C CA . PHE A 1 79 ? 8.838 1.493 -17.203 1.00 92.38 79 PHE A CA 1
ATOM 634 C C . PHE A 1 79 ? 8.230 2.879 -16.959 1.00 92.38 79 PHE A C 1
ATOM 636 O O . PHE A 1 79 ? 7.017 3.001 -16.818 1.00 92.38 79 PHE A O 1
ATOM 643 N N . ASN A 1 80 ? 9.058 3.929 -16.951 1.00 92.50 80 ASN A N 1
ATOM 644 C CA . ASN A 1 80 ? 8.610 5.307 -16.743 1.00 92.50 80 ASN A CA 1
ATOM 645 C C . ASN A 1 80 ? 7.647 5.758 -17.852 1.00 92.50 80 ASN A C 1
ATOM 647 O O . ASN A 1 80 ? 6.605 6.346 -17.579 1.00 92.50 80 ASN A O 1
ATOM 651 N N . HIS A 1 81 ? 7.963 5.426 -19.103 1.00 92.81 81 HIS A N 1
ATOM 652 C CA . HIS A 1 81 ? 7.080 5.705 -20.226 1.00 92.81 81 HIS A CA 1
ATOM 653 C C . HIS A 1 81 ? 5.738 4.969 -20.089 1.00 92.81 81 HIS A C 1
ATOM 655 O O . HIS A 1 81 ? 4.690 5.592 -20.215 1.00 92.81 81 HIS A O 1
ATOM 661 N N . ALA A 1 82 ? 5.747 3.669 -19.772 1.00 88.31 82 ALA A N 1
ATOM 662 C CA . ALA A 1 82 ? 4.525 2.890 -19.571 1.00 88.31 82 ALA A CA 1
ATOM 663 C C . ALA A 1 82 ? 3.684 3.395 -18.384 1.00 88.31 82 ALA A C 1
ATOM 665 O O . ALA A 1 82 ? 2.460 3.404 -18.472 1.00 88.31 82 ALA A O 1
ATOM 666 N N . ALA A 1 83 ? 4.329 3.844 -17.304 1.00 84.75 83 ALA A N 1
ATOM 667 C CA . ALA A 1 83 ? 3.662 4.381 -16.121 1.00 84.75 83 ALA A CA 1
ATOM 668 C C . ALA A 1 83 ? 3.029 5.766 -16.348 1.00 84.75 83 ALA A C 1
ATOM 670 O O . ALA A 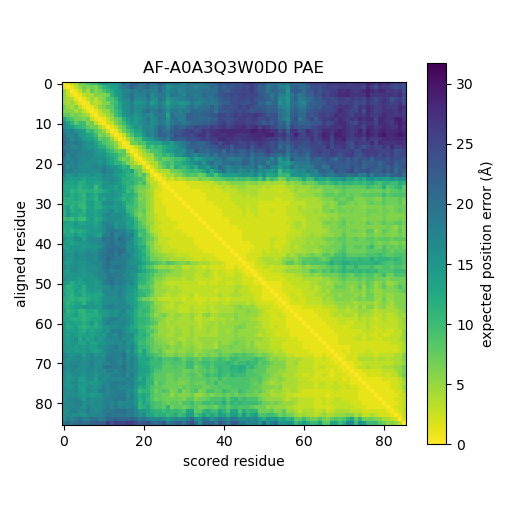1 83 ? 2.075 6.097 -15.661 1.00 84.75 83 ALA A O 1
ATOM 671 N N . LYS A 1 84 ? 3.543 6.565 -17.294 1.00 85.69 84 LYS A N 1
ATOM 672 C CA . LYS A 1 84 ? 3.019 7.902 -17.642 1.00 85.69 84 LYS A CA 1
ATOM 673 C C . LYS A 1 84 ? 1.862 7.890 -18.642 1.00 85.69 84 LYS A C 1
ATOM 675 O O . LYS A 1 84 ? 1.268 8.932 -18.893 1.00 85.69 84 LYS A O 1
ATOM 680 N N . GLN A 1 85 ? 1.593 6.748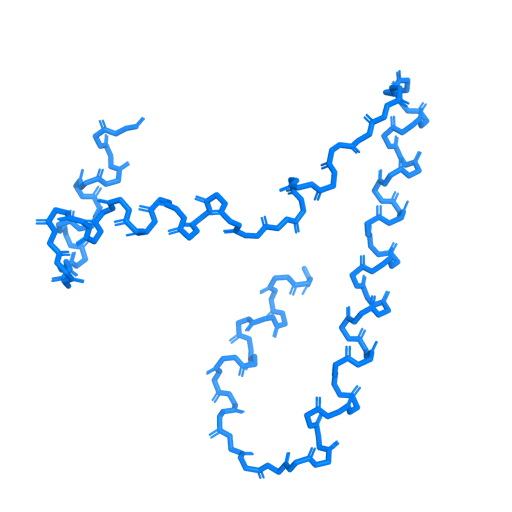 -19.271 1.00 73.94 85 GLN A N 1
ATOM 681 C CA . GLN A 1 85 ? 0.500 6.595 -20.237 1.00 73.94 85 GLN A CA 1
ATOM 682 C C . GLN A 1 85 ? -0.868 6.337 -19.580 1.00 73.94 85 GLN A C 1
ATOM 684 O O . GLN A 1 85 ? -1.860 6.215 -20.295 1.00 73.94 85 GLN A O 1
ATOM 689 N N . HIS A 1 86 ? -0.914 6.247 -18.250 1.00 58.09 86 HIS A N 1
ATOM 690 C CA . HIS A 1 86 ? -2.112 6.111 -17.422 1.00 58.09 86 HIS A CA 1
ATOM 691 C C . HIS A 1 86 ? -2.148 7.213 -16.370 1.00 58.09 86 HIS A C 1
ATOM 693 O O . HIS A 1 86 ? -3.276 7.551 -15.952 1.00 58.09 86 HIS A O 1
#

Secondary structure (DSSP, 8-state):
-HHHHHHHHHT-----HHHHHHHHHHHHHHHHHHHHHHHHHHHHTT-S---GGGGSSHHHHHHHHHHHHH-SS--HHHHHHHHHT-

Organism: Mola mola (NCBI:txid94237)